Protein AF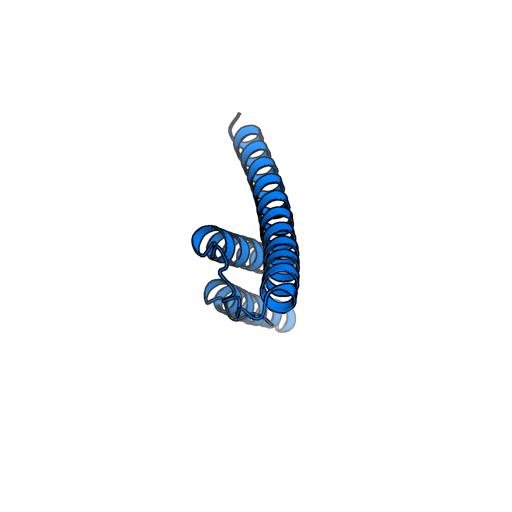-A0A5U5UNR1-F1 (afdb_monomer)

Nearest PDB structures (foldseek):
  7u8r-assembly1_e  TM=6.869E-01  e=6.947E+00  Sus scrofa
  3stq-assembly2_B  TM=4.539E-01  e=6.113E+00  Pseudomonas aeruginosa

pLDDT: mean 87.67, std 8.47, range [43.16, 95.81]

Mean predicted aligned error: 8.32 Å

Radius of gyration: 20.41 Å; Cα contacts (8 Å, |Δi|>4): 58; chains: 1; bounding box: 46×16×60 Å

Secondary structure (DSSP, 8-state):
-HHHHHHHHHHHHHHHHHHHHHHHHHHHHHHHHHHHHHHHTT----------HHHHHHHHHHHHHHHHHHHHTT-SSSHHHHHHHHHHHHHHHHHHTT---

Foldseek 3Di:
DVVVVVVVVVVVLVVVLVVVVVVQVVLVVVQVVVQVVQVVVVHGGDRDGDDDVVNQLVVLQVVLVVLQVVLVVLPDDDPVSVVSNVVSNVVSVCSNVVNDD

Sequence (101 aa):
MAQEATEKLVQERIALAAENTALKKSEVEFNEYCRRECEDVGDTWVDDFTETPATDAFLAEVRAQGVEMFSEKFGGGTLLSNMVKEVAADFAAKLRKGVAQ

Structure (mmCIF, N/CA/C/O backbone):
data_AF-A0A5U5UNR1-F1
#
_entry.id   AF-A0A5U5UNR1-F1
#
loop_
_atom_site.group_PDB
_atom_site.id
_atom_site.type_symbol
_atom_site.label_atom_id
_atom_site.label_alt_id
_atom_site.label_comp_id
_atom_site.label_asym_id
_atom_site.label_entity_id
_atom_site.label_seq_id
_atom_site.pdbx_PDB_ins_code
_atom_site.Cartn_x
_atom_site.Cartn_y
_atom_site.Cartn_z
_atom_site.occupancy
_atom_site.B_iso_or_equiv
_atom_site.auth_seq_id
_atom_site.auth_comp_id
_atom_site.auth_asym_id
_atom_site.auth_atom_id
_atom_site.pdbx_PDB_model_num
ATOM 1 N N . MET A 1 1 ? 8.352 6.276 26.382 1.00 63.66 1 MET A N 1
ATOM 2 C CA . MET A 1 1 ? 8.749 4.856 26.202 1.00 63.66 1 MET A CA 1
ATOM 3 C C . MET A 1 1 ? 7.833 4.134 25.208 1.00 63.66 1 MET A C 1
ATOM 5 O O . MET A 1 1 ? 8.149 4.186 24.032 1.00 63.66 1 MET A O 1
ATOM 9 N N . ALA A 1 2 ? 6.705 3.515 25.600 1.00 74.31 2 ALA A N 1
ATOM 10 C CA . ALA A 1 2 ? 5.858 2.774 24.643 1.00 74.31 2 ALA A CA 1
ATOM 11 C C . ALA A 1 2 ? 5.158 3.685 23.610 1.00 74.31 2 ALA A C 1
ATOM 13 O O . ALA A 1 2 ? 5.203 3.399 22.421 1.00 74.31 2 ALA A O 1
ATOM 14 N N . GLN A 1 3 ? 4.604 4.819 24.056 1.00 77.38 3 GLN A N 1
ATOM 15 C CA . GLN A 1 3 ? 3.942 5.810 23.193 1.00 77.38 3 GLN A CA 1
ATOM 16 C C . GLN A 1 3 ? 4.894 6.407 22.135 1.00 77.38 3 GLN A C 1
ATOM 18 O O . GLN A 1 3 ? 4.586 6.390 20.950 1.00 77.38 3 GLN A O 1
ATOM 23 N N . GLU A 1 4 ? 6.086 6.861 22.546 1.00 85.88 4 GLU A N 1
ATOM 24 C CA . GLU A 1 4 ? 7.110 7.405 21.631 1.00 85.88 4 GLU A CA 1
ATOM 25 C C . GLU A 1 4 ? 7.580 6.384 20.593 1.00 85.88 4 GLU A C 1
ATOM 27 O O . GLU A 1 4 ? 7.810 6.734 19.438 1.00 85.88 4 GLU A O 1
ATOM 32 N N . ALA A 1 5 ? 7.728 5.114 20.986 1.00 85.12 5 ALA A N 1
ATOM 33 C CA . ALA A 1 5 ? 8.114 4.059 20.055 1.00 85.12 5 ALA A CA 1
ATOM 34 C C . ALA A 1 5 ? 7.033 3.845 18.984 1.00 85.12 5 ALA A C 1
ATOM 36 O O . ALA A 1 5 ? 7.353 3.702 17.805 1.00 85.12 5 ALA A O 1
ATOM 37 N N . THR A 1 6 ? 5.757 3.877 19.377 1.00 83.56 6 THR A N 1
ATOM 38 C CA . THR A 1 6 ? 4.630 3.801 18.442 1.00 83.56 6 THR A CA 1
ATOM 39 C C . THR A 1 6 ? 4.590 5.009 17.505 1.00 83.56 6 THR A C 1
ATOM 41 O O . THR A 1 6 ? 4.447 4.829 16.299 1.00 83.56 6 THR A O 1
ATOM 44 N N . GLU A 1 7 ? 4.775 6.227 18.015 1.00 87.69 7 GLU A N 1
ATOM 45 C CA . GLU A 1 7 ? 4.793 7.446 17.195 1.00 87.69 7 GLU A CA 1
ATOM 46 C C . GLU A 1 7 ? 5.941 7.446 16.176 1.00 87.69 7 GLU A C 1
ATOM 48 O O . GLU A 1 7 ? 5.723 7.751 15.001 1.00 87.69 7 GLU A O 1
ATOM 53 N N . LYS A 1 8 ? 7.142 7.019 16.585 1.00 87.88 8 LYS A N 1
ATOM 54 C CA . LYS A 1 8 ? 8.293 6.869 15.682 1.00 87.88 8 LYS A CA 1
ATOM 55 C C . LYS A 1 8 ? 8.010 5.862 14.567 1.00 87.88 8 LYS A C 1
ATOM 57 O O . LYS A 1 8 ? 8.280 6.144 13.403 1.00 87.88 8 LYS A O 1
ATOM 62 N N . LEU A 1 9 ? 7.414 4.717 14.905 1.00 83.19 9 LEU A N 1
ATOM 63 C CA . LEU A 1 9 ? 7.028 3.706 13.918 1.00 83.19 9 LEU A CA 1
ATOM 64 C C . LEU A 1 9 ? 5.989 4.241 12.924 1.00 83.19 9 LEU A C 1
ATOM 66 O O . LEU A 1 9 ? 6.085 3.955 11.732 1.00 83.19 9 LEU A O 1
ATOM 70 N N . VAL A 1 10 ? 5.017 5.037 13.379 1.00 84.88 10 VAL A N 1
ATOM 71 C CA . VAL A 1 10 ? 4.036 5.678 12.488 1.00 84.88 10 VAL A CA 1
ATOM 72 C C . VAL A 1 10 ? 4.725 6.647 11.523 1.00 84.88 10 VAL A C 1
ATOM 74 O O . VAL A 1 10 ? 4.445 6.613 10.326 1.00 84.88 10 VAL A O 1
ATOM 77 N N . GLN A 1 11 ? 5.661 7.467 12.009 1.00 82.44 11 GLN A N 1
ATOM 78 C CA . GLN A 1 11 ? 6.422 8.394 11.163 1.00 82.44 11 GLN A CA 1
ATOM 79 C C . GLN A 1 11 ? 7.260 7.663 10.106 1.00 82.44 11 GLN A C 1
ATOM 81 O O . GLN A 1 11 ? 7.209 8.025 8.931 1.00 82.44 11 GLN A O 1
ATOM 86 N N . GLU A 1 12 ? 7.977 6.606 10.493 1.00 82.62 12 GLU A N 1
ATOM 87 C CA . GLU A 1 12 ? 8.772 5.786 9.567 1.00 82.62 12 GLU A CA 1
ATOM 88 C C . GLU A 1 12 ? 7.889 5.133 8.494 1.00 82.62 12 GLU A C 1
ATOM 90 O O . GLU A 1 12 ? 8.246 5.112 7.318 1.00 82.62 12 GLU A O 1
ATOM 95 N N . ARG A 1 13 ? 6.690 4.666 8.860 1.00 83.75 13 ARG A N 1
ATOM 96 C CA . ARG A 1 13 ? 5.726 4.101 7.905 1.00 83.75 13 ARG A CA 1
ATOM 97 C C . ARG A 1 13 ? 5.196 5.129 6.909 1.00 83.75 13 ARG A C 1
ATOM 99 O O . ARG A 1 13 ? 5.041 4.793 5.737 1.00 83.75 13 ARG A O 1
ATOM 106 N N . ILE A 1 14 ? 4.942 6.364 7.343 1.00 83.00 14 ILE A N 1
ATOM 107 C CA . ILE A 1 14 ? 4.537 7.462 6.451 1.00 83.00 14 ILE A CA 1
ATOM 108 C C . ILE A 1 14 ? 5.672 7.810 5.483 1.00 83.00 14 ILE A C 1
ATOM 110 O O . ILE A 1 14 ? 5.425 7.949 4.285 1.00 83.00 14 ILE A O 1
ATOM 114 N N . ALA A 1 15 ? 6.909 7.904 5.979 1.00 83.00 15 ALA A N 1
ATOM 115 C CA . ALA A 1 15 ? 8.077 8.165 5.142 1.00 83.00 15 ALA A CA 1
ATOM 116 C C . ALA A 1 15 ? 8.266 7.068 4.081 1.00 83.00 15 ALA A C 1
ATOM 118 O O . ALA A 1 15 ? 8.386 7.379 2.899 1.00 83.00 15 ALA A O 1
ATOM 119 N N . LEU A 1 16 ? 8.171 5.795 4.478 1.00 84.44 16 LEU A N 1
ATOM 120 C CA . LEU A 1 16 ? 8.241 4.657 3.557 1.00 84.44 16 LEU A CA 1
ATOM 121 C C . LEU A 1 16 ? 7.104 4.659 2.526 1.00 84.44 16 LEU A C 1
ATOM 123 O O . LEU A 1 16 ? 7.311 4.280 1.377 1.00 84.44 16 LEU A O 1
ATOM 127 N N . ALA A 1 17 ? 5.892 5.073 2.898 1.00 81.75 17 ALA A N 1
ATOM 128 C CA . ALA A 1 17 ? 4.783 5.188 1.951 1.00 81.75 17 ALA A CA 1
ATOM 129 C C . ALA A 1 17 ? 5.027 6.293 0.907 1.00 81.75 17 ALA A C 1
ATOM 131 O O . ALA A 1 17 ? 4.743 6.105 -0.280 1.00 81.75 17 ALA A O 1
ATOM 132 N N . ALA A 1 18 ? 5.582 7.429 1.337 1.00 84.94 18 ALA A N 1
ATOM 133 C CA . ALA A 1 18 ? 5.967 8.513 0.442 1.00 84.94 18 ALA A CA 1
ATOM 134 C C . ALA A 1 18 ? 7.102 8.085 -0.503 1.00 84.94 18 ALA A C 1
ATOM 136 O O . ALA A 1 18 ? 7.009 8.314 -1.708 1.00 84.94 18 ALA A O 1
ATOM 137 N N . GLU A 1 19 ? 8.121 7.400 0.018 1.00 85.44 19 GLU A N 1
ATOM 138 C CA . GLU A 1 19 ? 9.230 6.854 -0.772 1.00 85.44 19 GLU A CA 1
ATOM 139 C C . GLU A 1 19 ? 8.742 5.831 -1.806 1.00 85.44 19 GLU A C 1
ATOM 141 O O . GLU A 1 19 ? 9.085 5.944 -2.978 1.00 85.44 19 GLU A O 1
ATOM 146 N N . ASN A 1 20 ? 7.847 4.910 -1.426 1.00 85.88 20 ASN A N 1
ATOM 147 C CA . ASN A 1 20 ? 7.229 3.967 -2.366 1.00 85.88 20 ASN A CA 1
ATOM 148 C C . ASN A 1 20 ? 6.433 4.679 -3.471 1.00 85.88 20 ASN A C 1
ATOM 150 O O . ASN A 1 20 ? 6.452 4.248 -4.620 1.00 85.88 20 ASN A O 1
ATOM 154 N N . THR A 1 21 ? 5.743 5.776 -3.145 1.00 85.50 21 THR A N 1
ATOM 155 C CA . THR A 1 21 ? 5.012 6.576 -4.143 1.00 85.50 21 THR A CA 1
ATOM 156 C C . THR A 1 21 ? 5.977 7.247 -5.121 1.00 85.50 21 THR A C 1
ATOM 158 O O . THR A 1 21 ? 5.749 7.225 -6.330 1.00 85.50 21 THR A O 1
ATOM 161 N N . ALA A 1 22 ? 7.072 7.820 -4.613 1.00 88.75 22 ALA A N 1
ATOM 162 C CA . ALA A 1 22 ? 8.110 8.428 -5.438 1.00 88.75 22 ALA A CA 1
ATOM 163 C C . ALA A 1 22 ? 8.822 7.390 -6.321 1.00 88.75 22 ALA A C 1
ATOM 165 O O . ALA A 1 22 ? 9.066 7.662 -7.494 1.00 88.75 22 ALA A O 1
ATOM 166 N N . LEU A 1 23 ? 9.088 6.193 -5.791 1.00 88.75 23 LEU A N 1
ATOM 167 C CA . LEU A 1 23 ? 9.717 5.101 -6.528 1.00 88.75 23 LEU A CA 1
ATOM 168 C C . LEU A 1 23 ? 8.814 4.590 -7.657 1.00 88.75 23 LEU A C 1
ATOM 170 O O . LEU A 1 23 ? 9.265 4.535 -8.796 1.00 88.75 23 LEU A O 1
ATOM 174 N N . LYS A 1 24 ? 7.523 4.336 -7.379 1.00 87.88 24 LYS A N 1
ATOM 175 C CA . LYS A 1 24 ? 6.532 3.964 -8.410 1.00 87.88 24 LYS A CA 1
ATOM 176 C C . LYS A 1 24 ? 6.460 5.017 -9.525 1.00 87.88 24 LYS A C 1
ATOM 178 O O . LYS A 1 24 ? 6.391 4.676 -10.699 1.00 87.88 24 LYS A O 1
ATOM 183 N N . LYS A 1 25 ? 6.518 6.309 -9.178 1.00 91.19 25 LYS A N 1
ATOM 184 C CA . LYS A 1 25 ? 6.554 7.401 -10.167 1.00 91.19 25 LYS A CA 1
ATOM 185 C C . LYS A 1 25 ? 7.840 7.391 -10.997 1.00 91.19 25 LYS A C 1
ATOM 187 O O . LYS A 1 25 ? 7.769 7.523 -12.213 1.00 91.19 25 LYS A O 1
ATOM 192 N N . SER A 1 26 ? 8.992 7.216 -10.350 1.00 92.69 26 SER A N 1
ATOM 193 C CA . SER A 1 26 ? 10.286 7.125 -11.032 1.00 92.69 26 SER A CA 1
ATOM 194 C C . SER A 1 26 ? 10.346 5.940 -11.996 1.00 92.69 26 SER A C 1
ATOM 196 O O . SER A 1 26 ? 10.979 6.043 -13.040 1.00 92.69 26 SER A O 1
ATOM 198 N N . GLU A 1 27 ? 9.704 4.825 -11.658 1.00 93.81 27 GLU A N 1
ATOM 199 C CA . GLU A 1 27 ? 9.649 3.634 -12.505 1.00 93.81 27 GLU A CA 1
ATOM 200 C C . GLU A 1 27 ? 8.786 3.854 -13.754 1.00 93.81 27 GLU A C 1
ATOM 202 O O . GLU A 1 27 ? 9.189 3.479 -14.851 1.00 93.81 27 GLU A O 1
ATOM 207 N N . VAL A 1 28 ? 7.650 4.548 -13.622 1.00 92.50 28 VAL A N 1
ATOM 208 C CA . VAL A 1 28 ? 6.843 4.988 -14.775 1.00 92.50 28 VAL A CA 1
ATOM 209 C C . VAL A 1 28 ? 7.654 5.890 -15.702 1.00 92.50 28 VAL A C 1
ATOM 211 O O . VAL A 1 28 ? 7.680 5.658 -16.908 1.00 92.50 28 VAL A O 1
ATOM 214 N N . GLU A 1 29 ? 8.351 6.885 -15.149 1.00 94.12 29 GLU A N 1
ATOM 215 C CA . GLU A 1 29 ? 9.196 7.796 -15.933 1.00 94.12 29 GLU A CA 1
ATOM 216 C C . GLU A 1 29 ? 10.349 7.051 -16.627 1.00 94.12 29 GLU A C 1
ATOM 218 O O . GLU A 1 29 ? 10.670 7.341 -17.781 1.00 94.12 29 GLU A O 1
ATOM 223 N N . PHE A 1 30 ? 10.941 6.059 -15.958 1.00 92.94 30 PHE A N 1
ATOM 224 C CA . PHE A 1 30 ? 11.979 5.211 -16.538 1.00 92.94 30 PHE A CA 1
ATOM 225 C C . PHE A 1 30 ? 11.442 4.329 -17.673 1.00 92.94 30 PHE A C 1
ATOM 227 O O . PHE A 1 30 ? 12.046 4.294 -18.743 1.00 92.94 30 PHE A O 1
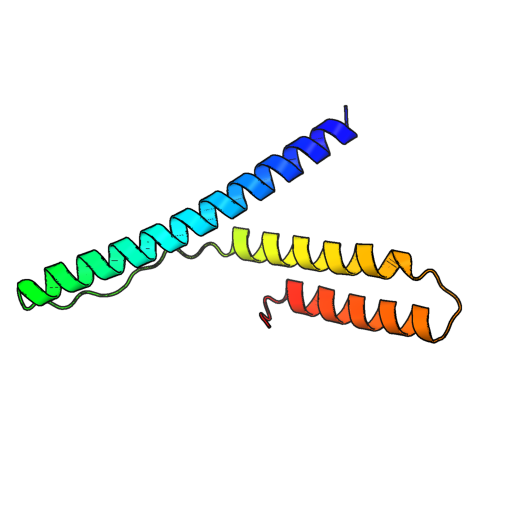ATOM 234 N N . ASN A 1 31 ? 10.285 3.684 -17.493 1.00 92.56 31 ASN A N 1
ATOM 235 C CA . ASN A 1 31 ? 9.649 2.895 -18.551 1.00 92.56 31 ASN A CA 1
ATOM 236 C C . ASN A 1 31 ? 9.294 3.752 -19.770 1.00 92.56 31 ASN A C 1
ATOM 238 O O . ASN A 1 31 ? 9.513 3.327 -20.901 1.00 92.56 31 ASN A O 1
ATOM 242 N N . GLU A 1 32 ? 8.789 4.973 -19.571 1.00 93.06 32 GLU A N 1
ATOM 243 C CA . GLU A 1 32 ? 8.531 5.897 -20.682 1.00 93.06 32 GLU A CA 1
ATOM 244 C C . GLU A 1 32 ? 9.807 6.291 -21.427 1.00 93.06 32 GLU A C 1
ATOM 246 O O . GLU A 1 32 ? 9.800 6.368 -22.658 1.00 93.06 32 GLU A O 1
ATOM 251 N N . TYR A 1 33 ? 10.895 6.532 -20.693 1.00 93.19 33 TYR A N 1
ATOM 252 C CA . TYR A 1 33 ? 12.198 6.805 -21.285 1.00 93.19 33 TYR A CA 1
ATOM 253 C C . TYR A 1 33 ? 12.682 5.614 -22.122 1.00 93.19 33 TYR A C 1
ATOM 255 O O . TYR A 1 33 ? 12.947 5.778 -23.310 1.00 93.19 33 TYR A O 1
ATOM 263 N N . CYS A 1 34 ? 12.718 4.410 -21.545 1.00 92.38 34 CYS A N 1
ATOM 264 C CA . CYS A 1 34 ? 13.156 3.202 -22.245 1.00 92.38 34 CYS A CA 1
ATOM 265 C C . CYS A 1 34 ? 12.302 2.894 -23.476 1.00 92.38 34 CYS A C 1
ATOM 267 O O . CYS A 1 34 ? 12.846 2.541 -24.520 1.00 92.38 34 CYS A O 1
ATOM 269 N N . ARG A 1 35 ? 10.982 3.096 -23.394 1.00 93.00 35 ARG A N 1
ATOM 270 C CA . ARG A 1 35 ? 10.086 2.942 -24.542 1.00 93.00 35 ARG A CA 1
ATOM 271 C C . ARG A 1 35 ? 10.492 3.837 -25.707 1.00 93.00 35 ARG A C 1
ATOM 273 O O . ARG A 1 35 ? 10.608 3.345 -26.824 1.00 93.00 35 ARG A O 1
ATOM 280 N N . ARG A 1 36 ? 10.751 5.120 -25.440 1.00 91.31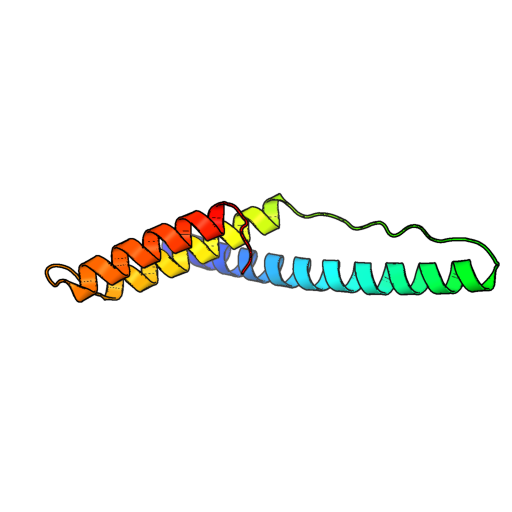 36 ARG A N 1
ATOM 281 C CA . ARG A 1 36 ? 11.165 6.084 -26.468 1.00 91.31 36 ARG A CA 1
ATOM 282 C C . ARG A 1 36 ? 12.497 5.698 -27.109 1.00 91.31 36 ARG A C 1
ATOM 284 O O . ARG A 1 36 ? 12.598 5.681 -28.327 1.00 91.31 36 ARG A O 1
ATOM 291 N N . GLU A 1 37 ? 13.490 5.345 -26.297 1.00 92.00 37 GLU A N 1
ATOM 292 C CA . GLU A 1 37 ? 14.815 4.965 -26.805 1.00 92.00 37 GLU A CA 1
ATOM 293 C C . GLU A 1 37 ? 14.766 3.669 -27.636 1.00 92.00 37 GLU A C 1
ATOM 295 O O . GLU A 1 37 ? 15.494 3.541 -28.619 1.00 92.00 37 GLU A O 1
ATOM 300 N N . CYS A 1 38 ? 13.896 2.712 -27.283 1.00 90.38 38 CYS A N 1
ATOM 301 C CA . CYS A 1 38 ? 13.672 1.504 -28.083 1.00 90.38 38 CYS A CA 1
ATOM 302 C C . CYS A 1 38 ? 12.957 1.804 -29.409 1.00 90.38 38 CYS A C 1
ATOM 304 O O . CYS A 1 38 ? 13.357 1.273 -30.446 1.00 90.38 38 CYS A O 1
ATOM 306 N N . GLU A 1 39 ? 11.940 2.672 -29.396 1.00 89.50 39 GLU A N 1
ATOM 307 C CA . GLU A 1 39 ? 11.235 3.097 -30.613 1.00 89.50 39 GLU A CA 1
ATOM 308 C C . GLU A 1 39 ? 12.185 3.785 -31.609 1.00 89.50 39 GLU A C 1
ATOM 310 O O . GLU A 1 39 ? 12.116 3.510 -32.810 1.00 89.50 39 GLU A O 1
ATOM 315 N N . ASP A 1 40 ? 13.125 4.601 -31.119 1.00 88.75 40 ASP A N 1
ATOM 316 C CA . ASP A 1 40 ? 14.105 5.321 -31.946 1.00 88.75 40 ASP A CA 1
ATOM 317 C C . ASP A 1 40 ? 15.066 4.385 -32.709 1.00 88.75 40 ASP A C 1
ATOM 319 O O . ASP A 1 40 ? 15.591 4.756 -33.764 1.00 88.75 40 ASP A O 1
ATOM 323 N N . VAL A 1 41 ? 15.271 3.154 -32.223 1.00 92.38 41 VAL A N 1
ATOM 324 C CA . VAL A 1 41 ? 16.091 2.121 -32.886 1.00 92.38 41 VAL A CA 1
ATOM 325 C C . VAL A 1 41 ? 15.266 1.049 -33.609 1.00 92.38 41 VAL A C 1
ATOM 327 O O . VAL A 1 41 ? 15.837 0.132 -34.201 1.00 92.38 41 VAL A O 1
ATOM 330 N N . GLY A 1 42 ? 13.935 1.184 -33.629 1.00 91.25 42 GLY A N 1
ATOM 331 C CA . GLY A 1 42 ? 13.019 0.248 -34.287 1.00 91.25 42 GLY A CA 1
ATOM 332 C C . GLY A 1 42 ? 12.711 -1.024 -33.489 1.00 91.25 42 GLY A C 1
ATOM 333 O O . GLY A 1 42 ? 12.138 -1.959 -34.052 1.00 91.25 42 GLY A O 1
ATOM 334 N N . ASP A 1 43 ? 13.061 -1.056 -32.202 1.00 93.69 43 ASP A N 1
ATOM 335 C CA . ASP A 1 43 ? 12.736 -2.142 -31.278 1.00 93.69 43 ASP A CA 1
ATOM 336 C C . ASP A 1 43 ? 11.459 -1.832 -30.478 1.00 93.69 43 ASP A C 1
ATOM 338 O O . ASP A 1 43 ? 10.960 -0.709 -30.439 1.00 93.69 43 ASP A O 1
ATOM 342 N N . THR A 1 44 ? 10.892 -2.850 -29.826 1.00 89.69 44 THR A N 1
ATOM 343 C CA . THR A 1 44 ? 9.710 -2.702 -28.962 1.00 89.69 44 THR A CA 1
ATOM 344 C C . THR A 1 44 ? 10.090 -2.917 -27.504 1.00 89.69 44 THR A C 1
ATOM 346 O O . THR A 1 44 ? 10.595 -3.979 -27.142 1.00 89.69 44 THR A O 1
ATOM 349 N N . TRP A 1 45 ? 9.805 -1.923 -26.664 1.00 92.69 45 TRP A N 1
ATOM 350 C CA . TRP A 1 45 ? 9.921 -2.040 -25.213 1.00 92.69 45 TRP A CA 1
ATOM 351 C C . TRP A 1 45 ? 8.717 -2.773 -24.614 1.00 92.69 45 TRP A C 1
ATOM 353 O O . TRP A 1 45 ? 7.587 -2.619 -25.083 1.00 92.69 45 TRP A O 1
ATOM 363 N N . VAL A 1 46 ? 8.956 -3.541 -23.552 1.00 90.56 46 VAL A N 1
ATOM 364 C CA . VAL A 1 46 ? 7.910 -4.157 -22.731 1.00 90.56 46 VAL A CA 1
ATOM 365 C C . VAL A 1 46 ? 7.991 -3.526 -21.353 1.00 90.56 46 VAL A C 1
ATOM 367 O O . VAL A 1 46 ? 9.032 -3.597 -20.707 1.00 90.56 46 VAL A O 1
ATOM 370 N N . ASP A 1 47 ? 6.895 -2.910 -20.922 1.00 89.69 47 ASP A N 1
ATOM 371 C CA . ASP A 1 47 ? 6.817 -2.307 -19.597 1.00 89.69 47 ASP A CA 1
ATOM 372 C C . ASP A 1 47 ? 7.004 -3.370 -18.506 1.00 89.69 47 ASP A C 1
ATOM 374 O O . ASP A 1 47 ? 6.356 -4.420 -18.533 1.00 89.69 47 ASP A O 1
ATOM 378 N N . ASP A 1 48 ? 7.848 -3.056 -17.526 1.00 84.81 48 ASP A N 1
ATOM 379 C CA . ASP A 1 48 ? 8.034 -3.847 -16.311 1.00 84.81 48 ASP A CA 1
ATOM 380 C C . ASP A 1 48 ? 7.893 -2.938 -15.088 1.00 84.81 48 ASP A C 1
ATOM 382 O O . ASP A 1 48 ? 8.471 -1.852 -15.046 1.00 84.81 48 ASP A O 1
ATOM 386 N N . PHE A 1 49 ? 7.074 -3.347 -14.123 1.00 87.12 49 PHE A N 1
ATOM 387 C CA . PHE A 1 49 ? 6.766 -2.552 -12.938 1.00 87.12 49 PHE A CA 1
ATOM 388 C C . PHE A 1 49 ? 6.944 -3.383 -11.673 1.00 87.12 49 PHE A C 1
ATOM 390 O O . PHE A 1 49 ? 6.444 -4.503 -11.554 1.00 87.12 49 PHE A O 1
ATOM 397 N N . THR A 1 50 ? 7.582 -2.786 -10.677 1.00 85.44 50 THR A N 1
ATOM 398 C CA . THR A 1 50 ? 7.813 -3.379 -9.373 1.00 85.44 50 THR A CA 1
ATOM 399 C C . THR A 1 50 ? 6.547 -3.254 -8.535 1.00 85.44 50 THR A C 1
ATOM 401 O O . THR A 1 50 ? 6.238 -2.214 -7.942 1.00 85.44 50 THR A O 1
ATOM 404 N N . GLU A 1 51 ? 5.798 -4.349 -8.437 1.00 82.31 51 GLU A N 1
ATOM 405 C CA . GLU A 1 51 ? 4.660 -4.421 -7.525 1.00 82.31 51 GLU A CA 1
ATOM 406 C C . GLU A 1 51 ? 5.115 -4.407 -6.055 1.00 82.31 51 GLU A C 1
ATOM 408 O O . GLU A 1 51 ? 6.102 -5.036 -5.668 1.00 82.31 51 GLU A O 1
ATOM 413 N N . THR A 1 52 ? 4.356 -3.722 -5.189 1.00 81.31 52 THR A N 1
ATOM 414 C CA . THR A 1 52 ? 4.622 -3.670 -3.738 1.00 81.31 52 THR A CA 1
ATOM 415 C C . THR A 1 52 ? 3.414 -4.131 -2.912 1.00 81.31 52 THR A C 1
ATOM 417 O O . THR A 1 52 ? 2.900 -3.386 -2.072 1.00 81.31 52 THR A O 1
ATOM 420 N N . PRO A 1 53 ? 2.972 -5.396 -3.071 1.00 81.56 53 PRO A N 1
ATOM 421 C CA . PRO A 1 53 ? 1.726 -5.896 -2.481 1.00 81.56 53 PRO A CA 1
ATOM 422 C C . PRO A 1 53 ? 1.693 -5.803 -0.949 1.00 81.56 53 PRO A C 1
ATOM 424 O O . PRO A 1 53 ? 0.645 -5.542 -0.362 1.00 81.56 53 PRO A O 1
ATOM 427 N N . ALA A 1 54 ? 2.841 -5.958 -0.280 1.00 80.00 54 ALA A N 1
ATOM 428 C CA . ALA A 1 54 ? 2.939 -5.801 1.172 1.00 80.00 54 ALA A CA 1
ATOM 429 C C . ALA A 1 54 ? 2.710 -4.34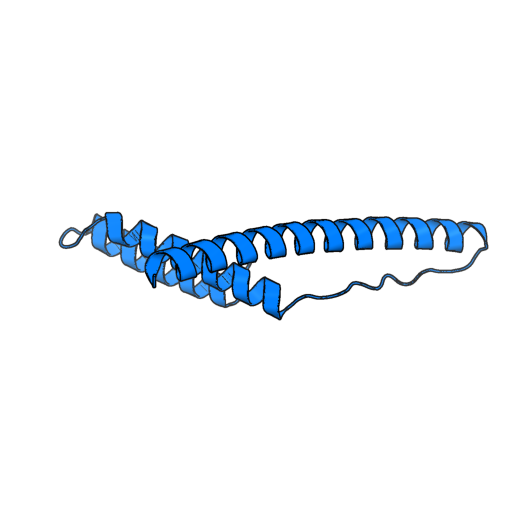7 1.626 1.00 80.00 54 ALA A C 1
ATOM 431 O O . ALA A 1 54 ? 2.053 -4.111 2.642 1.00 80.00 54 ALA A O 1
ATOM 432 N N . THR A 1 55 ? 3.225 -3.371 0.872 1.00 84.12 55 THR A N 1
ATOM 433 C CA . THR A 1 55 ? 2.995 -1.943 1.131 1.00 84.12 55 THR A CA 1
ATOM 434 C C . THR A 1 55 ? 1.539 -1.584 0.864 1.00 84.12 55 THR A C 1
ATOM 436 O O . THR A 1 55 ? 0.913 -0.918 1.687 1.00 84.12 55 THR A O 1
ATOM 439 N N . ASP A 1 56 ? 0.974 -2.065 -0.242 1.00 83.88 56 ASP A N 1
ATOM 440 C CA . ASP A 1 56 ? -0.411 -1.780 -0.616 1.00 83.88 56 ASP A CA 1
ATOM 441 C C . ASP A 1 56 ? -1.403 -2.369 0.409 1.00 83.88 56 ASP A C 1
ATOM 443 O O . ASP A 1 56 ? -2.322 -1.670 0.849 1.00 83.88 56 ASP A O 1
ATOM 447 N N . ALA A 1 57 ? -1.163 -3.596 0.890 1.00 85.56 57 ALA A N 1
ATOM 448 C CA . ALA A 1 57 ? -1.933 -4.213 1.974 1.00 85.56 57 ALA A CA 1
ATOM 449 C C . ALA A 1 57 ? -1.799 -3.447 3.303 1.00 85.56 57 ALA A C 1
ATOM 451 O O . ALA A 1 57 ? -2.787 -3.235 4.007 1.00 85.56 57 ALA A O 1
ATOM 452 N N . PHE A 1 58 ? -0.592 -2.978 3.636 1.00 84.38 58 PHE A N 1
ATOM 453 C CA . PHE A 1 58 ? -0.374 -2.151 4.823 1.00 84.38 58 PHE A CA 1
ATOM 454 C C . PHE A 1 58 ? -1.143 -0.820 4.742 1.00 84.38 58 PHE A C 1
ATOM 456 O O . PHE A 1 58 ? -1.802 -0.429 5.703 1.00 84.38 58 PHE A O 1
ATOM 463 N N . LEU A 1 59 ? -1.115 -0.132 3.597 1.00 85.31 59 LEU A N 1
ATOM 464 C CA . LEU A 1 59 ? -1.850 1.123 3.402 1.00 85.31 59 LEU A CA 1
ATOM 465 C C . LEU A 1 59 ? -3.369 0.926 3.443 1.00 85.31 59 LEU A C 1
ATOM 467 O O . LEU A 1 59 ? -4.086 1.769 3.983 1.00 85.31 59 LEU A O 1
ATOM 471 N N . ALA A 1 60 ? -3.862 -0.181 2.887 1.00 89.38 60 ALA A N 1
ATOM 472 C CA . ALA A 1 60 ? -5.259 -0.580 2.999 1.00 89.38 60 ALA A CA 1
ATOM 473 C C . ALA A 1 60 ? -5.690 -0.754 4.463 1.00 89.38 60 ALA A C 1
ATOM 475 O O . ALA A 1 60 ? -6.728 -0.219 4.858 1.0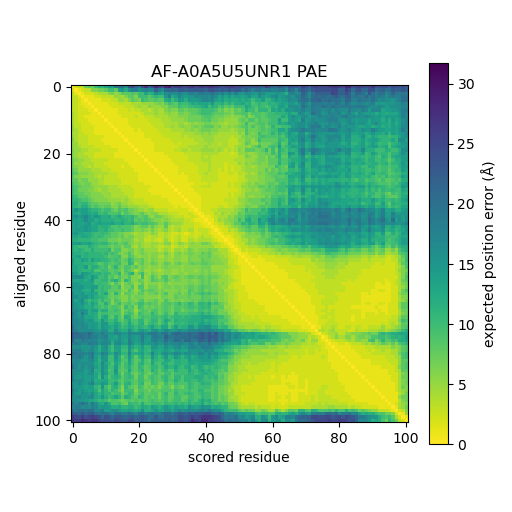0 89.38 60 ALA A O 1
ATOM 476 N N . GLU A 1 61 ? -4.871 -1.426 5.275 1.00 89.06 61 GLU A N 1
ATOM 477 C CA . GLU A 1 61 ? -5.123 -1.606 6.706 1.00 89.06 61 GLU A CA 1
ATOM 478 C C . GLU A 1 61 ? -5.113 -0.270 7.463 1.00 89.06 61 GLU A C 1
ATOM 480 O O . GLU A 1 61 ? -6.033 0.010 8.227 1.00 89.06 61 GLU A O 1
ATOM 485 N N . VAL A 1 62 ? -4.134 0.605 7.206 1.00 89.88 62 VAL A N 1
ATOM 486 C CA . VAL A 1 62 ? -4.069 1.933 7.845 1.00 89.88 62 VAL A CA 1
ATOM 487 C C . VAL A 1 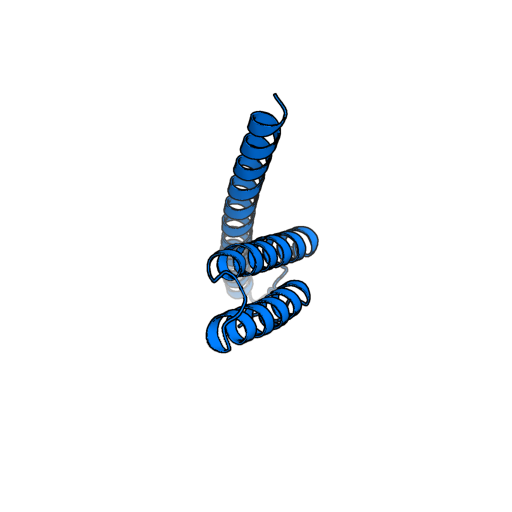62 ? -5.308 2.773 7.517 1.00 89.88 62 VAL A C 1
ATOM 489 O O . VAL A 1 62 ? -5.875 3.413 8.405 1.00 89.88 62 VAL A O 1
ATOM 492 N N . ARG A 1 63 ? -5.774 2.756 6.260 1.00 92.56 63 ARG A N 1
ATOM 493 C CA . ARG A 1 63 ? -7.014 3.450 5.874 1.00 92.56 63 ARG A CA 1
ATOM 494 C C . ARG A 1 63 ? -8.238 2.853 6.573 1.00 92.56 63 ARG A C 1
ATOM 496 O O . ARG A 1 63 ? -9.081 3.614 7.043 1.00 92.56 63 ARG A O 1
ATOM 503 N N . ALA A 1 64 ? -8.323 1.525 6.675 1.00 94.12 64 ALA A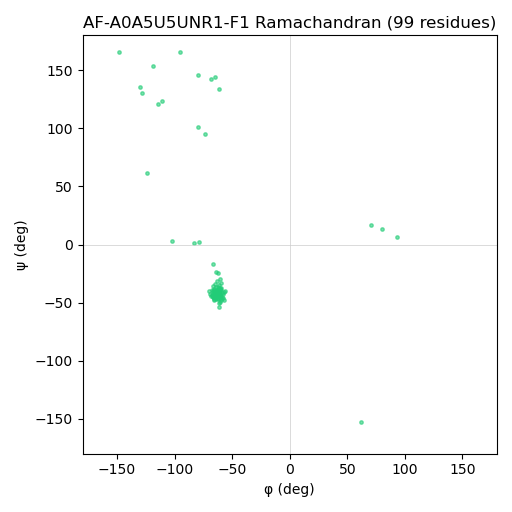 N 1
ATOM 504 C CA . ALA A 1 64 ? -9.409 0.838 7.373 1.00 94.12 64 ALA A CA 1
ATOM 505 C C . ALA A 1 64 ? -9.470 1.225 8.861 1.00 94.12 64 ALA A C 1
ATOM 507 O O . ALA A 1 64 ? -10.528 1.614 9.353 1.00 94.12 64 ALA A O 1
ATOM 508 N N . GLN A 1 65 ? -8.323 1.236 9.543 1.00 93.12 65 GLN A N 1
ATOM 509 C CA . GLN A 1 65 ? -8.224 1.679 10.937 1.00 93.12 65 GLN A CA 1
ATOM 510 C C . GLN A 1 65 ? -8.609 3.153 11.103 1.00 93.12 65 GLN A C 1
ATOM 512 O O . GLN A 1 65 ? -9.295 3.513 12.057 1.00 93.12 65 GLN A O 1
ATOM 517 N N . GLY A 1 66 ? -8.217 4.020 10.163 1.00 93.19 66 GLY A N 1
ATOM 518 C CA . GLY A 1 66 ? -8.625 5.428 10.156 1.00 93.19 66 GLY A CA 1
ATOM 519 C C . GLY A 1 66 ? -10.146 5.612 10.120 1.00 93.19 66 GLY A C 1
ATOM 520 O O . GLY A 1 66 ? -10.692 6.430 10.863 1.00 93.19 66 GLY A O 1
ATOM 521 N N . VAL A 1 67 ? -10.836 4.819 9.298 1.00 95.38 67 VAL A N 1
ATOM 522 C CA . VAL A 1 67 ? -12.304 4.806 9.196 1.00 95.38 67 VAL A CA 1
ATOM 523 C C . VAL A 1 67 ? -12.949 4.314 10.494 1.00 95.38 67 VAL A C 1
ATOM 525 O O . VAL A 1 67 ? -13.903 4.925 10.980 1.00 95.38 67 VAL A O 1
ATOM 528 N N . GLU A 1 68 ? -12.412 3.247 11.085 1.00 94.56 68 GLU A N 1
ATOM 529 C CA . GLU A 1 68 ? -12.892 2.695 12.356 1.00 94.56 68 GLU A CA 1
ATOM 530 C C . GLU A 1 68 ? -12.756 3.727 13.486 1.00 94.56 68 GLU A C 1
ATOM 532 O O . GLU A 1 68 ? -13.754 4.061 14.129 1.00 94.56 68 GLU A O 1
ATOM 537 N N . MET A 1 69 ? -11.577 4.341 13.640 1.00 93.56 69 MET A N 1
ATOM 538 C CA . MET A 1 69 ? -11.325 5.402 14.627 1.00 93.56 69 MET A CA 1
ATOM 539 C C . MET A 1 69 ? -12.231 6.626 14.434 1.00 93.56 69 MET A C 1
ATOM 541 O O . MET A 1 69 ? -12.670 7.244 15.407 1.00 93.56 69 MET A O 1
ATOM 545 N N . PHE A 1 70 ? -12.526 7.000 13.186 1.00 91.94 70 PHE A N 1
ATOM 546 C CA . PHE A 1 70 ? -13.471 8.079 12.901 1.00 91.94 70 PHE A CA 1
ATOM 547 C C . PHE A 1 70 ? -14.889 7.718 13.366 1.00 91.94 70 PHE A C 1
ATOM 549 O O . PHE A 1 70 ? -15.562 8.536 13.997 1.00 91.94 70 PHE A O 1
ATOM 556 N N . SER A 1 71 ? -15.330 6.481 13.122 1.00 94.44 71 SER A N 1
ATOM 557 C CA . SER A 1 71 ? -16.666 6.011 13.506 1.00 94.44 71 SER A CA 1
ATOM 558 C C . SER A 1 71 ? -16.898 5.999 15.021 1.00 94.44 71 SER A C 1
ATOM 560 O O . SER A 1 71 ? -18.007 6.263 15.494 1.00 94.44 71 SER A O 1
ATOM 562 N N . GLU A 1 72 ? -15.847 5.773 15.811 1.00 91.38 72 GLU A N 1
ATOM 563 C CA . GLU A 1 72 ? -15.919 5.786 17.274 1.00 91.38 72 GLU A CA 1
ATOM 564 C C . GLU A 1 72 ? -16.323 7.156 17.836 1.00 91.38 72 GLU A C 1
ATOM 566 O O . GLU A 1 72 ? -16.928 7.230 18.910 1.00 91.38 72 GLU A O 1
ATOM 571 N N . LYS A 1 73 ? -16.084 8.246 17.091 1.00 92.38 73 LYS A N 1
ATOM 572 C CA . LYS A 1 73 ? -16.472 9.608 17.493 1.00 92.38 73 LYS A CA 1
ATOM 573 C C . LYS A 1 73 ? -17.985 9.826 17.547 1.00 92.38 73 LYS A C 1
ATOM 575 O O . LYS A 1 73 ? -18.426 10.768 18.199 1.00 92.38 73 LYS A O 1
ATOM 580 N N . PHE A 1 74 ? -18.785 8.958 16.925 1.00 87.81 74 PHE A N 1
ATOM 581 C CA . PHE A 1 74 ? -20.245 9.094 16.873 1.00 87.81 74 PHE A CA 1
ATOM 582 C C . PHE A 1 74 ? -20.967 8.550 18.121 1.00 87.81 74 PHE A C 1
ATOM 584 O O . PHE A 1 74 ? -22.193 8.618 18.197 1.00 87.81 74 PHE A O 1
ATOM 591 N N . GLY A 1 75 ? -20.247 8.039 19.128 1.00 83.75 75 GLY A N 1
ATOM 592 C CA . GLY A 1 75 ? -20.862 7.496 20.343 1.00 83.75 75 GLY A CA 1
ATOM 593 C C . GLY A 1 75 ? -21.765 6.290 20.048 1.00 83.75 75 GLY A C 1
ATOM 594 O O . GLY A 1 75 ? -21.546 5.553 19.090 1.00 83.75 75 GLY A O 1
ATOM 595 N N . GLY A 1 76 ? -22.776 6.037 20.876 1.00 84.06 76 GLY A N 1
ATOM 596 C CA . GLY A 1 76 ? -23.726 4.936 20.684 1.00 84.06 76 GLY A CA 1
ATOM 597 C C . GLY A 1 76 ? -25.111 5.289 21.215 1.00 84.06 76 GLY A C 1
ATOM 598 O O . GLY A 1 76 ? -25.264 6.274 21.932 1.00 84.06 76 GLY A O 1
ATOM 599 N N . GLY A 1 77 ? -26.117 4.497 20.846 1.00 83.00 77 GLY A N 1
ATOM 600 C CA . GLY A 1 77 ? -27.473 4.629 21.396 1.00 83.00 77 GLY A CA 1
ATOM 601 C C . GLY A 1 77 ? -28.429 5.510 20.590 1.00 83.00 77 GLY A C 1
ATOM 602 O O . GLY A 1 77 ? -29.557 5.722 21.022 1.00 83.00 77 GLY A O 1
ATOM 603 N N . THR A 1 78 ? -28.027 5.978 19.405 1.00 92.19 78 THR A N 1
ATOM 604 C CA . THR A 1 78 ? -28.941 6.603 18.437 1.00 92.19 78 THR A CA 1
ATOM 605 C C . THR A 1 78 ? -28.946 5.801 17.142 1.00 92.19 78 THR A C 1
ATOM 607 O O . THR A 1 78 ? -27.952 5.162 16.800 1.00 92.19 78 THR A O 1
ATOM 610 N N . LEU A 1 79 ? -30.048 5.860 16.392 1.00 91.94 79 LEU A N 1
ATOM 611 C CA . LEU A 1 79 ? -30.136 5.216 15.076 1.00 91.94 79 LEU A CA 1
ATOM 612 C C . LEU A 1 79 ? -29.040 5.718 14.126 1.00 91.94 79 LEU A C 1
ATOM 614 O O . LEU A 1 79 ? -28.413 4.923 13.434 1.00 91.94 79 LEU A O 1
ATOM 618 N N . LEU A 1 80 ? -28.768 7.027 14.144 1.00 91.62 80 LEU A N 1
ATOM 619 C CA . LEU A 1 80 ? -27.745 7.636 13.297 1.00 91.62 80 LEU A CA 1
ATOM 620 C C . LEU A 1 80 ? -26.337 7.149 13.661 1.00 91.62 80 LEU A C 1
ATOM 622 O O . LEU A 1 80 ? -25.580 6.767 12.774 1.00 91.62 80 LEU A O 1
ATOM 626 N N . SER A 1 81 ? -25.985 7.126 14.951 1.00 91.94 81 SER A N 1
ATOM 627 C CA . SER A 1 81 ? -24.654 6.679 15.383 1.00 91.94 81 SER A CA 1
ATOM 628 C C . SER A 1 81 ? -24.415 5.193 15.131 1.00 91.94 81 SER A C 1
ATOM 630 O O . SER A 1 81 ? -23.310 4.814 14.746 1.00 91.94 81 SER A O 1
ATOM 632 N N . ASN A 1 82 ? -25.448 4.360 15.273 1.00 92.31 82 ASN A N 1
ATOM 633 C CA . ASN A 1 82 ? -25.360 2.941 14.934 1.00 92.31 82 ASN A CA 1
ATOM 634 C C . ASN A 1 82 ? -25.172 2.739 13.421 1.00 92.31 82 ASN A C 1
ATOM 636 O O . ASN A 1 82 ? -24.271 2.010 13.016 1.00 92.31 82 ASN A O 1
ATOM 640 N N . MET A 1 83 ? -25.939 3.452 12.587 1.00 94.56 83 MET A N 1
ATOM 641 C CA . MET A 1 83 ? -25.816 3.372 11.126 1.00 94.56 83 MET A CA 1
ATOM 642 C C . MET A 1 83 ? -24.425 3.801 10.636 1.00 94.56 83 MET A C 1
ATOM 644 O O . MET A 1 83 ? -23.836 3.134 9.789 1.00 94.56 83 MET A O 1
ATOM 648 N N . VAL A 1 84 ? -23.865 4.887 11.182 1.00 93.94 84 VAL A N 1
ATOM 649 C CA . VAL A 1 84 ? -22.511 5.347 10.817 1.00 93.94 84 VAL A CA 1
ATOM 650 C C . VAL A 1 84 ? -21.456 4.293 11.155 1.00 93.94 84 VAL A C 1
ATOM 652 O O . VAL A 1 84 ? -20.559 4.054 10.351 1.00 93.94 84 VAL A O 1
ATOM 655 N N . LYS A 1 85 ? -21.571 3.632 12.312 1.00 94.56 85 LYS A N 1
ATOM 656 C CA . LYS A 1 85 ? -20.645 2.568 12.723 1.00 94.56 85 LYS A CA 1
ATOM 657 C C . LYS A 1 85 ? -20.714 1.344 11.816 1.00 94.56 85 LYS A C 1
ATOM 659 O O . LYS A 1 85 ? -19.671 0.816 11.446 1.00 94.56 85 LYS A O 1
ATOM 664 N N . GLU A 1 86 ? -21.912 0.921 11.424 1.00 94.81 86 GLU A N 1
ATOM 665 C CA . GLU A 1 86 ? -22.090 -0.202 10.496 1.00 94.81 86 GLU A CA 1
ATOM 666 C C . GLU A 1 86 ? -21.496 0.100 9.115 1.00 94.81 86 GLU A C 1
ATOM 668 O O . GLU A 1 86 ? -20.728 -0.700 8.581 1.00 94.81 86 GLU A O 1
ATOM 673 N N . VAL A 1 87 ? -21.782 1.284 8.563 1.00 95.12 87 VAL A N 1
ATOM 674 C CA . VAL A 1 87 ? -21.239 1.711 7.263 1.00 95.12 87 VAL A CA 1
ATOM 675 C C . VAL A 1 87 ? -19.717 1.837 7.312 1.00 95.12 87 VAL A C 1
ATOM 677 O O . VAL A 1 87 ? -19.032 1.408 6.385 1.00 95.12 87 VAL A O 1
ATOM 680 N N . ALA A 1 88 ? -19.171 2.397 8.393 1.00 95.62 88 ALA A N 1
ATOM 681 C CA . ALA A 1 88 ? -17.731 2.512 8.580 1.00 95.62 88 A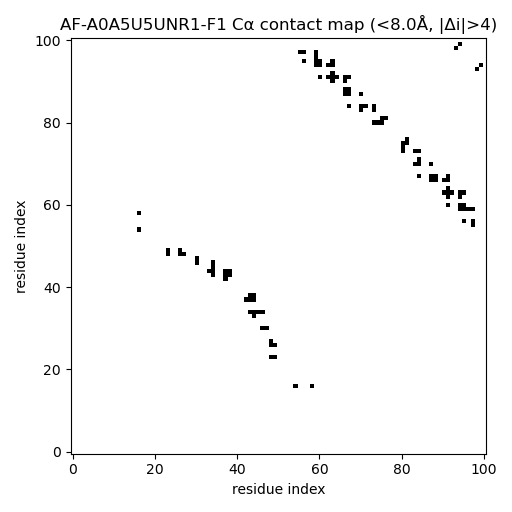LA A CA 1
ATOM 682 C C . ALA A 1 88 ? -17.051 1.138 8.667 1.00 95.62 88 ALA A C 1
ATOM 684 O O . ALA A 1 88 ? -16.020 0.935 8.030 1.00 95.62 88 ALA A O 1
ATOM 685 N N . ALA A 1 89 ? -17.644 0.182 9.389 1.00 95.25 89 ALA A N 1
ATOM 686 C CA . ALA A 1 89 ? -17.127 -1.181 9.480 1.00 95.25 89 ALA A CA 1
ATOM 687 C C . ALA A 1 89 ? -17.124 -1.892 8.114 1.00 95.25 89 ALA A C 1
ATOM 689 O O . ALA A 1 89 ? -16.125 -2.512 7.741 1.00 95.25 89 ALA A O 1
ATOM 690 N N . ASP A 1 90 ? -18.202 -1.766 7.331 1.00 95.81 90 ASP A N 1
ATOM 691 C CA . ASP A 1 90 ? -18.266 -2.325 5.974 1.00 95.81 90 ASP A CA 1
ATOM 692 C C . ASP A 1 90 ? -17.239 -1.666 5.036 1.00 95.81 90 ASP A C 1
ATOM 694 O O . ASP A 1 90 ? -16.530 -2.347 4.289 1.00 95.81 90 ASP A O 1
ATOM 698 N N . PHE A 1 91 ? -17.087 -0.341 5.110 1.00 95.31 91 PHE A N 1
ATOM 699 C CA . PHE A 1 91 ? -16.102 0.382 4.309 1.00 95.31 91 PHE A CA 1
ATOM 700 C C . PHE A 1 91 ? -14.660 0.001 4.680 1.00 95.31 91 PHE A C 1
ATOM 702 O O . PHE A 1 91 ? -13.854 -0.287 3.795 1.00 95.31 91 PHE A O 1
ATOM 709 N N . ALA A 1 92 ? -14.343 -0.107 5.972 1.00 95.38 92 ALA A N 1
ATOM 710 C CA . ALA A 1 92 ? -13.050 -0.587 6.454 1.00 95.38 92 ALA A CA 1
ATOM 711 C C . ALA A 1 92 ? -12.744 -2.014 5.959 1.00 95.38 92 ALA A C 1
ATOM 713 O O . ALA A 1 92 ? -11.637 -2.295 5.494 1.00 95.38 92 ALA A O 1
ATOM 714 N N . ALA A 1 93 ? -13.733 -2.914 5.969 1.00 95.00 93 ALA A N 1
ATOM 715 C CA . ALA A 1 93 ? -13.583 -4.266 5.431 1.00 95.00 93 ALA A CA 1
ATOM 716 C C . ALA A 1 93 ? -13.325 -4.284 3.912 1.00 95.00 93 ALA A C 1
ATOM 718 O O . ALA A 1 93 ? -12.542 -5.106 3.430 1.00 95.00 93 ALA A O 1
ATOM 719 N N . LYS A 1 94 ? -13.952 -3.380 3.148 1.00 94.00 94 LYS A N 1
ATOM 720 C CA . LYS A 1 94 ? -13.702 -3.221 1.704 1.00 94.00 94 LYS A CA 1
ATOM 721 C C . LYS A 1 94 ? -12.292 -2.710 1.418 1.00 94.00 94 LYS A C 1
ATOM 723 O O . LYS A 1 94 ? -11.631 -3.256 0.536 1.00 94.00 94 LYS A O 1
ATOM 728 N N . LEU A 1 95 ? -11.808 -1.746 2.204 1.00 92.62 95 LEU A N 1
ATOM 729 C CA . LEU A 1 95 ? -10.442 -1.230 2.090 1.00 92.62 95 LEU A CA 1
ATOM 730 C C . LEU A 1 95 ? -9.406 -2.346 2.275 1.00 92.62 95 LEU A C 1
ATOM 732 O O . LEU A 1 95 ? -8.525 -2.484 1.431 1.00 92.62 95 LEU A O 1
ATOM 736 N N . ARG A 1 96 ? -9.557 -3.203 3.297 1.00 91.44 96 ARG A N 1
ATOM 737 C CA . ARG A 1 96 ? -8.664 -4.359 3.546 1.00 91.44 96 ARG A CA 1
ATOM 738 C C . ARG A 1 96 ? -8.625 -5.373 2.404 1.00 91.44 96 ARG A C 1
ATOM 740 O O . ARG A 1 96 ? -7.608 -6.023 2.197 1.00 91.44 96 ARG A O 1
ATOM 747 N N . LYS A 1 97 ? -9.722 -5.510 1.654 1.00 88.38 97 LYS A N 1
ATOM 748 C CA . LYS A 1 97 ? -9.803 -6.390 0.477 1.00 88.38 97 LYS A CA 1
ATOM 749 C C . LYS A 1 97 ? -9.149 -5.786 -0.771 1.00 88.38 97 LYS A C 1
ATOM 751 O O . LYS A 1 97 ? -9.205 -6.407 -1.826 1.00 88.38 97 LYS A O 1
ATOM 756 N N . GLY A 1 98 ? -8.561 -4.592 -0.669 1.00 74.12 98 GLY A N 1
ATOM 757 C CA . GLY A 1 98 ? -7.926 -3.913 -1.796 1.00 74.12 98 GLY A CA 1
ATOM 758 C C . GLY A 1 98 ? -8.921 -3.395 -2.833 1.00 74.12 98 GLY A C 1
ATOM 759 O O . GLY A 1 98 ? -8.517 -3.085 -3.950 1.00 74.12 98 GLY A O 1
ATOM 760 N N . VAL A 1 99 ? -10.213 -3.289 -2.492 1.00 59.50 99 VAL A N 1
ATOM 761 C CA . VAL A 1 99 ? -11.197 -2.675 -3.388 1.00 59.50 99 VAL A CA 1
ATOM 762 C C . VAL A 1 99 ? -10.951 -1.169 -3.353 1.00 59.50 99 VAL A C 1
ATOM 764 O O . VAL A 1 99 ? -11.383 -0.479 -2.428 1.00 59.50 99 VAL A O 1
ATOM 767 N N . ALA A 1 100 ? -10.168 -0.681 -4.313 1.00 51.59 100 ALA A N 1
ATOM 768 C CA . ALA A 1 100 ? -10.007 0.744 -4.545 1.00 51.59 100 ALA A CA 1
ATOM 769 C C . ALA A 1 100 ? -11.348 1.346 -4.994 1.00 51.59 100 ALA A C 1
ATOM 771 O O . ALA A 1 100 ? -12.142 0.688 -5.670 1.00 51.59 100 ALA A O 1
ATOM 772 N N . GLN A 1 101 ? -11.594 2.574 -4.550 1.00 43.16 101 GLN A N 1
ATOM 77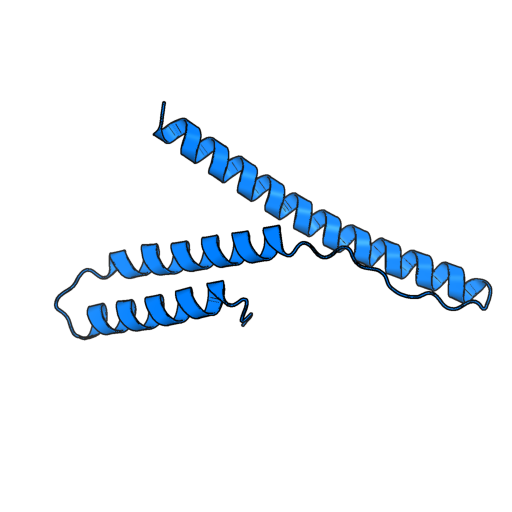3 C CA . GLN A 1 101 ? -12.697 3.414 -5.003 1.00 43.16 101 GLN A CA 1
ATOM 774 C C . GLN A 1 101 ? -12.447 3.902 -6.431 1.00 43.16 101 GLN A C 1
ATOM 776 O O . GLN A 1 101 ? -11.260 4.141 -6.754 1.00 43.16 101 GLN A O 1
#

Organism: Salmonella enterica (NCBI:txid28901)

Solvent-accessible surface area (backbone atoms only — not comparable to full-atom values): 5660 Å² total; per-residue (Å²): 107,73,68,57,52,52,52,51,52,53,51,54,51,53,51,52,51,52,49,52,53,52,48,55,50,51,47,53,55,47,45,55,50,50,34,52,61,25,49,77,74,76,47,85,61,78,87,80,78,89,82,54,66,70,58,54,51,49,52,22,43,53,52,17,51,52,38,46,60,56,33,61,74,53,60,71,95,43,75,67,28,49,52,48,37,52,53,26,52,55,49,22,55,38,27,58,71,66,59,75,132